Protein AF-A0A8S3GYJ9-F1 (afdb_monomer_lite)

Secondary structure (DSSP, 8-state):
-HHHHHHHHHHHHHHHHHTT--SHHHHHHHHHHHHHHTT-SEEEEEEHHHHHHSTT--HHHHHHHHHHHHHHHHHSSSEEEEEE-TTT--EEEEEEEETTEEEEEEEETTHHHHHHHHHHHHH-

Sequence (124 aa):
TEVIQKNNRRHIIEDSLRETEENLQQLLERITSYGNDRNVPLLQLIDLNLLSSKGAYDENKIFETLKERYDECMEYKRSMIVYDLDSLVGVNQSDSESSMGTSTSTSIVNQSIYIYVTSRFREA

Foldseek 3Di:
DVVVVVVVVVVVVVVVVCPPDPDPVVVVVVVVVVCVVVVAPAEEEAEVLVVVVPVPDDVVNVVVVVVVVVVVQVVDPHYHYHYDCVNQQPFPFDWDDDPVGTDTHTDGPCVVVVCVVVVSVVVD

Organism: NCBI:txid392030

Structure (mmCIF, N/CA/C/O backbone):
data_AF-A0A8S3GYJ9-F1
#
_entry.id   AF-A0A8S3GYJ9-F1
#
loop_
_atom_site.group_PDB
_atom_site.id
_atom_site.type_symbol
_atom_site.label_atom_id
_atom_site.label_alt_id
_atom_site.label_comp_id
_atom_site.label_asym_id
_atom_site.label_entity_id
_atom_site.label_seq_id
_atom_site.pdbx_PDB_ins_code
_atom_site.Cartn_x
_atom_site.Cartn_y
_atom_site.Cartn_z
_atom_site.occupancy
_atom_site.B_iso_or_equiv
_atom_site.auth_seq_id
_atom_site.auth_comp_id
_atom_site.auth_asym_id
_atom_site.auth_atom_id
_atom_site.pdbx_PDB_model_num
ATOM 1 N N . THR A 1 1 ? -28.269 0.387 -18.142 1.00 49.09 1 THR A N 1
ATOM 2 C CA . THR A 1 1 ? -28.204 -1.083 -18.326 1.00 49.09 1 THR A CA 1
ATOM 3 C C . THR A 1 1 ? -26.771 -1.609 -18.395 1.00 49.09 1 THR A C 1
ATOM 5 O O . THR A 1 1 ? -26.510 -2.661 -17.833 1.00 49.09 1 THR A O 1
ATOM 8 N N . GLU A 1 2 ? -25.807 -0.867 -18.959 1.00 44.09 2 GLU A N 1
ATOM 9 C CA . GLU A 1 2 ? -24.378 -1.265 -19.003 1.00 44.09 2 GLU A CA 1
ATOM 10 C C . GLU A 1 2 ? -23.656 -1.285 -17.637 1.00 44.09 2 GLU A C 1
ATOM 12 O O . GLU A 1 2 ? -22.765 -2.103 -17.416 1.00 44.09 2 GLU A O 1
ATOM 17 N N . VAL A 1 3 ? -24.059 -0.432 -16.688 1.00 45.50 3 VAL A N 1
ATOM 18 C CA . VAL A 1 3 ? -23.454 -0.358 -15.339 1.00 45.50 3 VAL A CA 1
ATOM 19 C C . VAL A 1 3 ? -23.693 -1.644 -14.531 1.00 45.50 3 VAL A C 1
ATOM 21 O O . VAL A 1 3 ? -22.802 -2.115 -13.830 1.00 45.50 3 VAL A O 1
ATOM 24 N N . ILE A 1 4 ? -24.866 -2.265 -14.700 1.00 45.38 4 ILE A N 1
ATOM 25 C CA . ILE A 1 4 ? -25.253 -3.506 -14.009 1.00 45.38 4 ILE A CA 1
ATOM 26 C C . ILE A 1 4 ? -24.432 -4.696 -14.538 1.00 45.38 4 ILE A C 1
ATOM 28 O O . ILE A 1 4 ? -23.965 -5.524 -13.761 1.00 45.38 4 ILE A O 1
ATOM 32 N N . GLN A 1 5 ? -24.166 -4.749 -15.849 1.00 43.69 5 GLN A N 1
ATOM 33 C CA . GLN A 1 5 ? -23.311 -5.786 -16.441 1.00 43.69 5 GLN A CA 1
ATOM 34 C C . GLN A 1 5 ? -21.836 -5.654 -16.037 1.00 43.69 5 GLN A C 1
ATOM 36 O O . GLN A 1 5 ? -21.165 -6.670 -15.853 1.00 43.69 5 GLN A O 1
ATOM 41 N N . LYS A 1 6 ? -21.322 -4.426 -15.875 1.00 48.09 6 LYS A N 1
ATOM 42 C CA . LYS A 1 6 ? -19.954 -4.192 -15.379 1.00 48.09 6 LYS A CA 1
ATOM 43 C C . LYS A 1 6 ? -19.781 -4.641 -13.927 1.00 48.09 6 LYS A C 1
ATOM 45 O O . LYS A 1 6 ? -18.768 -5.266 -13.624 1.00 48.09 6 LYS A O 1
ATOM 50 N N . ASN A 1 7 ? -20.763 -4.372 -13.065 1.00 48.28 7 ASN A N 1
ATOM 51 C CA . ASN A 1 7 ? -20.729 -4.821 -11.670 1.00 48.28 7 ASN A CA 1
ATOM 52 C C . ASN A 1 7 ? -20.814 -6.348 -11.557 1.00 48.28 7 ASN A C 1
ATOM 54 O O . ASN A 1 7 ? -20.000 -6.938 -10.857 1.00 48.28 7 ASN A O 1
ATOM 58 N N . ASN A 1 8 ? -21.696 -7.001 -12.322 1.00 49.81 8 ASN A N 1
ATOM 59 C CA . ASN A 1 8 ? -21.775 -8.467 -12.323 1.00 49.81 8 ASN A CA 1
ATOM 60 C C . ASN A 1 8 ? -20.481 -9.132 -12.812 1.00 49.81 8 ASN A C 1
ATOM 62 O O . ASN A 1 8 ? -20.071 -10.144 -12.259 1.00 49.81 8 ASN A O 1
ATOM 66 N N . ARG A 1 9 ? -19.798 -8.568 -13.818 1.00 49.16 9 ARG A N 1
ATOM 67 C CA . ARG A 1 9 ? -18.507 -9.109 -14.279 1.00 49.16 9 ARG A CA 1
ATOM 68 C C . ARG A 1 9 ? -17.386 -8.955 -13.253 1.00 49.16 9 ARG A C 1
ATOM 70 O O . ARG A 1 9 ? -16.534 -9.831 -13.191 1.00 49.16 9 ARG A O 1
ATOM 77 N N . ARG A 1 10 ? -17.372 -7.867 -12.474 1.00 49.34 10 ARG A N 1
ATOM 78 C CA . ARG A 1 10 ? -16.395 -7.686 -11.388 1.00 49.34 10 ARG A CA 1
ATOM 79 C C . ARG A 1 10 ? -16.576 -8.741 -10.301 1.00 49.34 10 ARG A C 1
ATOM 81 O O . ARG A 1 10 ? -15.596 -9.389 -9.969 1.00 49.34 10 ARG A O 1
ATOM 88 N N . HIS A 1 11 ? -17.817 -8.979 -9.874 1.00 53.53 11 HIS A N 1
ATOM 89 C CA . HIS A 1 11 ? -18.128 -10.020 -8.891 1.00 53.53 11 HIS A CA 1
ATOM 90 C C . HIS A 1 11 ? -17.722 -11.419 -9.365 1.00 53.53 11 HIS A C 1
ATOM 92 O O . HIS A 1 11 ? -17.027 -12.119 -8.647 1.00 53.53 11 HIS A O 1
ATOM 98 N N . ILE A 1 12 ? -18.039 -11.792 -10.610 1.00 56.19 12 ILE A N 1
ATOM 99 C CA . ILE A 1 12 ? -17.682 -13.120 -11.147 1.00 56.19 12 ILE A CA 1
ATOM 100 C C . ILE A 1 12 ? -16.157 -13.329 -11.203 1.00 56.19 12 ILE A C 1
ATOM 102 O O . ILE A 1 12 ? -15.671 -14.430 -10.956 1.00 56.19 12 ILE A O 1
ATOM 106 N N . ILE A 1 13 ? -15.390 -12.282 -11.531 1.00 54.78 13 ILE A N 1
ATOM 107 C CA . ILE A 1 13 ? -13.924 -12.362 -11.568 1.00 54.78 13 ILE A CA 1
ATOM 108 C C . ILE A 1 13 ? -13.356 -12.431 -10.145 1.00 54.78 13 ILE A C 1
ATOM 110 O O . ILE A 1 13 ? -12.486 -13.259 -9.895 1.00 54.78 13 ILE A O 1
ATOM 114 N N . GLU A 1 14 ? -13.853 -11.611 -9.216 1.00 56.25 14 GLU A N 1
ATOM 115 C CA . GLU A 1 14 ? -13.449 -11.649 -7.804 1.00 56.25 14 GLU A CA 1
ATOM 116 C C . GLU A 1 14 ? -13.733 -13.005 -7.155 1.00 56.25 14 GLU A C 1
ATOM 118 O O . GLU A 1 14 ? -12.851 -13.543 -6.491 1.00 56.25 14 GLU A O 1
ATOM 123 N N . ASP A 1 15 ? -14.908 -13.585 -7.400 1.00 59.72 15 ASP A N 1
ATOM 124 C CA . ASP A 1 15 ? -15.292 -14.886 -6.854 1.00 59.72 15 ASP A CA 1
ATOM 125 C C . ASP A 1 15 ? -14.383 -15.998 -7.399 1.00 59.72 15 ASP A C 1
ATOM 127 O O . ASP A 1 15 ? -13.820 -16.766 -6.622 1.00 59.72 15 ASP A O 1
ATOM 131 N N . SER A 1 16 ? -14.113 -16.013 -8.712 1.00 58.81 16 SER A N 1
ATOM 132 C CA . SER A 1 16 ? -13.188 -16.991 -9.318 1.00 58.81 16 SER A CA 1
ATOM 133 C C . SER A 1 16 ? -11.745 -16.871 -8.815 1.00 58.81 16 SER A C 1
ATOM 135 O O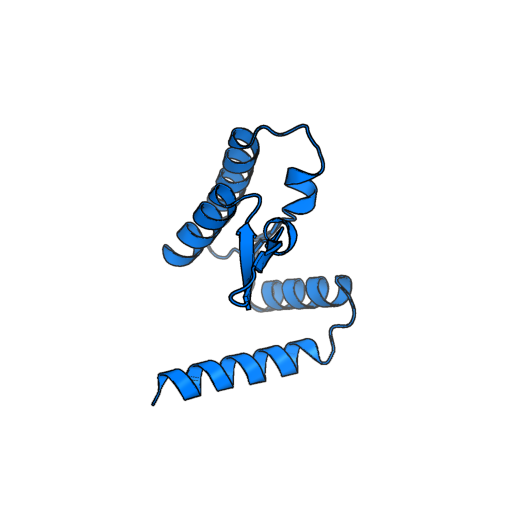 . SER A 1 16 ? -10.994 -17.842 -8.821 1.00 58.81 16 SER A O 1
ATOM 137 N N . LEU A 1 17 ? -11.341 -15.672 -8.385 1.00 57.12 17 LEU A N 1
ATOM 138 C CA . LEU A 1 17 ? -10.010 -15.408 -7.841 1.00 57.12 17 LEU A CA 1
ATOM 139 C C . LEU A 1 17 ? -9.902 -15.776 -6.354 1.00 57.12 17 LEU A C 1
ATOM 141 O O . LEU A 1 17 ? -8.788 -15.970 -5.873 1.00 57.12 17 LEU A O 1
ATOM 145 N N . ARG A 1 18 ? -11.039 -15.864 -5.651 1.00 58.88 18 ARG A N 1
ATOM 146 C CA . ARG A 1 18 ? -11.147 -16.214 -4.228 1.00 58.88 18 ARG A CA 1
ATOM 147 C C . ARG A 1 18 ? -11.394 -17.696 -3.976 1.00 58.88 18 ARG A C 1
ATOM 149 O O . ARG A 1 18 ? -11.107 -18.155 -2.879 1.00 58.88 18 ARG A O 1
ATOM 156 N N . GLU A 1 19 ? -11.885 -18.449 -4.961 1.00 62.28 1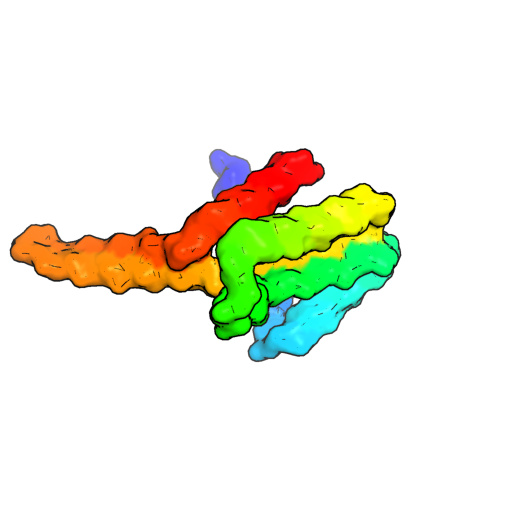9 GLU A N 1
ATOM 157 C CA . GLU A 1 19 ? -12.178 -19.887 -4.817 1.00 62.28 19 GLU A CA 1
ATOM 158 C C . GLU A 1 19 ? -10.983 -20.718 -4.316 1.00 62.28 19 GLU A C 1
ATOM 160 O O . GLU A 1 19 ? -11.183 -21.764 -3.704 1.00 62.28 19 GLU A O 1
ATOM 165 N N . THR A 1 20 ? -9.749 -20.254 -4.542 1.00 58.81 20 THR A N 1
ATOM 166 C CA . THR A 1 20 ? -8.516 -20.921 -4.094 1.00 58.81 20 THR A CA 1
ATOM 167 C C . THR A 1 20 ? -7.797 -20.212 -2.942 1.00 58.81 20 THR A C 1
ATOM 169 O O . THR A 1 20 ? -6.739 -20.677 -2.524 1.00 58.81 20 THR A O 1
ATOM 172 N N . GLU A 1 21 ? -8.305 -19.072 -2.466 1.00 60.19 21 GLU A N 1
ATOM 173 C CA . GLU A 1 21 ? -7.679 -18.282 -1.400 1.00 60.19 21 GLU A CA 1
ATOM 174 C C . GLU A 1 21 ? -8.308 -18.608 -0.045 1.00 60.19 21 GLU A C 1
ATOM 176 O O . GLU A 1 21 ? -9.344 -18.069 0.335 1.00 60.19 21 GLU A O 1
ATOM 181 N N . GLU A 1 22 ? -7.645 -19.475 0.713 1.00 67.50 22 GLU A N 1
ATOM 182 C CA . GLU A 1 22 ? -8.034 -19.841 2.077 1.00 67.50 22 GLU A CA 1
ATOM 183 C C . GLU A 1 22 ? -7.249 -19.051 3.136 1.00 67.50 22 GLU A C 1
ATOM 185 O O . GLU A 1 22 ? -7.660 -18.990 4.296 1.00 67.50 22 GLU A O 1
ATOM 190 N N . ASN A 1 23 ? -6.110 -18.444 2.772 1.00 75.38 23 ASN A N 1
ATOM 191 C CA . ASN A 1 23 ? -5.264 -17.712 3.715 1.00 75.38 23 ASN A CA 1
ATOM 192 C C . ASN A 1 23 ? -4.497 -16.522 3.098 1.00 75.38 23 ASN A C 1
ATOM 194 O O . ASN A 1 23 ? -4.331 -16.400 1.885 1.00 75.38 23 ASN A O 1
ATOM 198 N N . LEU A 1 24 ? -3.987 -15.645 3.975 1.00 76.88 24 LEU A N 1
ATOM 199 C CA . LEU A 1 24 ? -3.214 -14.452 3.602 1.00 76.88 24 LEU A CA 1
ATOM 200 C C . LEU A 1 24 ? -1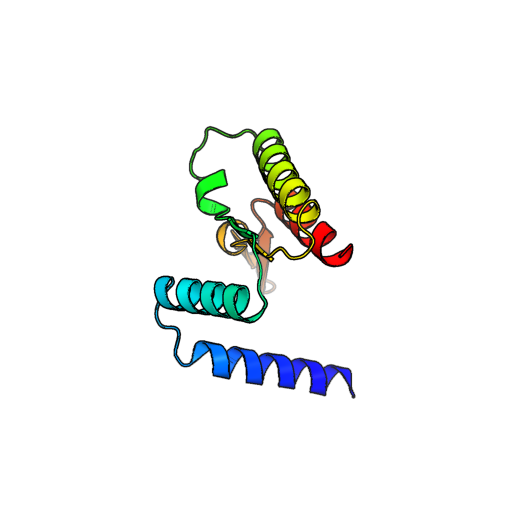.954 -14.789 2.791 1.00 76.88 24 LEU A C 1
ATOM 202 O O . LEU A 1 24 ? -1.569 -14.025 1.911 1.00 76.88 24 LEU A O 1
ATOM 206 N N . GLN A 1 25 ? -1.308 -15.924 3.065 1.00 81.38 25 GLN A N 1
ATOM 207 C CA . GLN A 1 25 ? -0.092 -16.317 2.356 1.00 81.38 25 GLN A CA 1
ATOM 208 C C . GLN A 1 25 ? -0.368 -16.545 0.864 1.00 81.38 25 GLN A C 1
ATOM 210 O O . GLN A 1 25 ? 0.362 -16.019 0.028 1.00 81.38 25 GLN A O 1
ATOM 215 N N . GLN A 1 26 ? -1.448 -17.250 0.526 1.00 82.12 26 GLN A N 1
ATOM 216 C CA . GLN A 1 26 ? -1.862 -17.479 -0.861 1.00 82.12 26 GLN A CA 1
ATOM 217 C C . GLN A 1 26 ? -2.186 -16.165 -1.584 1.00 82.12 26 GLN A C 1
ATOM 219 O O . GLN A 1 26 ? -1.810 -15.988 -2.745 1.00 82.12 26 GLN A O 1
ATOM 224 N N . LEU A 1 27 ? -2.804 -15.207 -0.884 1.00 81.62 27 LEU A N 1
ATOM 225 C CA . LEU A 1 27 ? -3.055 -13.867 -1.420 1.00 81.62 27 LEU A CA 1
ATOM 226 C C . LEU A 1 27 ? -1.752 -13.125 -1.734 1.00 81.62 27 LEU A C 1
ATOM 228 O O . LEU A 1 27 ? -1.601 -12.556 -2.819 1.00 81.62 27 LEU A O 1
ATOM 232 N N . LEU A 1 28 ? -0.787 -13.154 -0.814 1.00 83.75 28 LEU A N 1
ATOM 233 C CA . LEU A 1 28 ? 0.519 -12.530 -1.019 1.00 83.75 28 LEU A CA 1
ATOM 234 C C . LEU A 1 28 ? 1.285 -13.178 -2.175 1.00 83.75 28 LEU A C 1
ATOM 236 O O . LEU A 1 28 ? 1.874 -12.466 -2.991 1.00 83.75 28 LEU A O 1
ATOM 240 N N . GLU A 1 29 ? 1.245 -14.505 -2.287 1.00 86.12 29 GLU A N 1
ATOM 241 C CA . GLU A 1 29 ? 1.847 -15.247 -3.398 1.00 86.12 29 GLU A CA 1
ATOM 242 C C . GLU A 1 29 ? 1.221 -14.844 -4.740 1.00 86.12 29 GLU A C 1
ATOM 244 O O . GLU A 1 29 ? 1.948 -14.548 -5.692 1.00 86.12 29 GLU A O 1
ATOM 249 N N . ARG A 1 30 ? -0.110 -14.723 -4.814 1.00 85.12 30 ARG A N 1
ATOM 250 C CA . ARG A 1 30 ? -0.819 -14.296 -6.030 1.00 85.12 30 ARG A CA 1
ATOM 251 C C . ARG A 1 30 ? -0.488 -12.860 -6.427 1.00 85.12 30 ARG A C 1
ATOM 253 O O . ARG A 1 30 ? -0.195 -12.602 -7.595 1.00 85.12 30 ARG A O 1
ATOM 260 N N . ILE A 1 31 ? -0.511 -11.928 -5.474 1.00 85.69 31 ILE A N 1
ATOM 261 C CA . ILE A 1 31 ? -0.158 -10.518 -5.708 1.00 85.69 31 ILE A CA 1
ATOM 262 C C . ILE A 1 31 ? 1.288 -10.411 -6.199 1.00 85.69 31 ILE A C 1
ATOM 264 O O . ILE A 1 31 ? 1.569 -9.705 -7.170 1.00 85.69 31 ILE A O 1
ATOM 268 N N . THR A 1 32 ? 2.197 -11.152 -5.568 1.00 86.25 32 THR A N 1
ATOM 269 C CA . THR A 1 32 ? 3.615 -11.166 -5.938 1.00 86.25 32 THR A CA 1
ATOM 270 C C . THR A 1 32 ? 3.815 -11.755 -7.331 1.00 86.25 32 THR A C 1
ATOM 272 O O . THR A 1 32 ? 4.520 -11.160 -8.146 1.00 86.25 32 THR A O 1
ATOM 275 N N . SER A 1 33 ? 3.150 -12.872 -7.648 1.00 87.44 33 SER A N 1
ATOM 276 C CA . SER A 1 33 ? 3.180 -13.477 -8.986 1.00 87.44 33 SER A CA 1
ATOM 277 C C . SER A 1 33 ? 2.678 -12.499 -10.045 1.00 87.44 33 SER A C 1
ATOM 279 O O . SER A 1 33 ? 3.331 -12.306 -11.065 1.00 87.44 33 SER A O 1
ATOM 281 N N . TYR A 1 34 ? 1.569 -11.809 -9.778 1.00 87.00 34 TYR A N 1
ATOM 282 C CA . TYR A 1 34 ? 1.019 -10.811 -10.691 1.00 87.00 34 TYR A CA 1
ATOM 283 C C . TYR A 1 34 ? 1.970 -9.623 -10.916 1.00 87.00 34 TYR A C 1
ATOM 285 O O . TYR A 1 34 ? 2.118 -9.144 -12.045 1.00 87.00 34 TYR A O 1
ATOM 293 N N . GLY A 1 35 ? 2.642 -9.150 -9.861 1.00 87.06 35 GLY A N 1
ATOM 294 C CA . GLY A 1 35 ? 3.688 -8.132 -9.969 1.00 87.06 35 GLY A CA 1
ATOM 295 C C . GLY A 1 35 ? 4.866 -8.606 -10.825 1.00 87.06 35 GLY A C 1
ATOM 296 O O . GLY A 1 35 ? 5.318 -7.883 -11.719 1.00 87.06 35 GLY A O 1
ATOM 297 N N . ASN A 1 36 ? 5.312 -9.844 -10.609 1.00 87.50 36 ASN A N 1
ATOM 298 C CA . ASN A 1 36 ? 6.400 -10.459 -11.363 1.00 87.50 36 ASN A CA 1
ATOM 299 C C . ASN A 1 36 ? 6.059 -10.599 -12.857 1.00 87.50 36 ASN A C 1
ATOM 301 O O . ASN A 1 36 ? 6.826 -10.146 -13.707 1.00 87.50 36 ASN A O 1
ATOM 305 N N . ASP A 1 37 ? 4.868 -11.104 -13.187 1.00 90.00 37 ASP A N 1
ATOM 306 C CA . ASP A 1 37 ? 4.395 -11.273 -14.571 1.00 90.00 37 ASP A CA 1
ATOM 307 C C . ASP A 1 37 ? 4.353 -9.947 -15.345 1.00 90.00 37 ASP A C 1
ATOM 309 O O . ASP A 1 37 ? 4.563 -9.893 -16.561 1.00 90.00 37 ASP A O 1
ATOM 313 N N . ARG A 1 38 ? 4.113 -8.835 -14.641 1.00 85.62 38 ARG A N 1
ATOM 314 C CA . ARG A 1 38 ? 4.097 -7.486 -15.223 1.00 85.62 38 ARG A CA 1
ATOM 315 C C . ARG A 1 38 ? 5.455 -6.785 -15.216 1.00 85.62 38 ARG A C 1
ATOM 317 O O . ARG A 1 38 ? 5.547 -5.645 -15.690 1.00 85.62 38 ARG A O 1
ATOM 324 N N . ASN A 1 39 ? 6.514 -7.462 -14.772 1.00 88.38 39 ASN A N 1
ATOM 325 C CA . ASN A 1 39 ? 7.843 -6.891 -14.561 1.00 88.38 39 ASN A CA 1
ATOM 326 C C . ASN A 1 39 ? 7.764 -5.621 -13.701 1.00 88.38 39 ASN A C 1
ATOM 328 O O . ASN A 1 39 ? 8.207 -4.548 -14.125 1.00 88.38 39 ASN A O 1
ATOM 332 N N . VAL A 1 40 ? 7.119 -5.728 -12.539 1.00 88.75 40 VAL A N 1
ATOM 333 C CA . VAL A 1 40 ? 7.051 -4.663 -11.537 1.00 88.75 40 VAL A CA 1
ATOM 334 C C . VAL A 1 40 ? 8.291 -4.755 -10.634 1.00 88.75 40 VAL A C 1
ATOM 336 O O . VAL A 1 40 ? 8.360 -5.662 -9.810 1.00 88.75 40 VAL A O 1
ATOM 339 N N . PRO A 1 41 ? 9.283 -3.853 -10.765 1.00 84.38 41 PRO A N 1
ATOM 340 C CA . PRO A 1 41 ? 10.492 -3.854 -9.939 1.00 84.38 41 PRO A CA 1
ATOM 341 C C . PRO A 1 41 ? 10.254 -3.498 -8.467 1.00 84.38 41 PRO A C 1
ATOM 343 O O . PRO A 1 41 ? 11.067 -3.874 -7.629 1.00 84.38 41 PRO A O 1
ATOM 346 N N . LEU A 1 42 ? 9.174 -2.777 -8.150 1.00 87.62 42 LEU A N 1
ATOM 347 C CA . LEU A 1 42 ? 8.844 -2.368 -6.786 1.00 87.62 42 LEU A CA 1
ATOM 348 C C . LEU A 1 42 ? 7.413 -2.777 -6.434 1.00 87.62 42 LEU A C 1
ATOM 350 O O . LEU A 1 42 ? 6.457 -2.215 -6.970 1.00 87.62 42 LEU A O 1
ATOM 354 N N . LEU A 1 43 ? 7.287 -3.726 -5.507 1.00 89.88 43 LEU A N 1
ATOM 355 C CA . LEU A 1 43 ? 6.026 -4.138 -4.898 1.00 89.88 43 LEU A CA 1
ATOM 356 C C . LEU A 1 43 ? 6.044 -3.759 -3.413 1.00 89.88 43 LEU A C 1
ATOM 358 O O . LEU A 1 43 ? 6.888 -4.248 -2.663 1.00 89.88 43 LEU A O 1
ATOM 362 N N . GLN A 1 44 ? 5.121 -2.898 -2.991 1.00 89.38 44 GLN A N 1
ATOM 363 C CA . GLN A 1 44 ? 4.966 -2.481 -1.601 1.00 89.38 44 GLN A CA 1
ATOM 364 C C . GLN A 1 44 ? 3.644 -2.991 -1.025 1.00 89.38 44 GLN A C 1
ATOM 366 O O . GLN A 1 44 ? 2.584 -2.814 -1.623 1.00 89.38 44 GLN A O 1
ATOM 371 N N . LEU A 1 45 ? 3.718 -3.604 0.155 1.00 88.06 45 LEU A N 1
ATOM 372 C CA . LEU A 1 45 ? 2.571 -4.083 0.922 1.00 88.06 45 LEU A CA 1
ATOM 373 C C . LEU A 1 45 ? 2.490 -3.263 2.209 1.00 88.06 45 LEU A C 1
ATOM 375 O O . LEU A 1 45 ? 3.441 -3.250 2.994 1.00 88.06 45 LEU A O 1
ATOM 379 N N . ILE A 1 46 ? 1.381 -2.559 2.411 1.00 85.69 46 ILE A N 1
A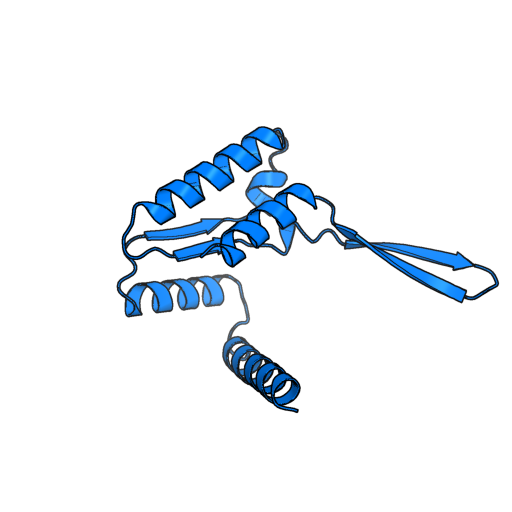TOM 380 C CA . ILE A 1 46 ? 1.180 -1.671 3.553 1.00 85.69 46 ILE A CA 1
ATOM 381 C C . ILE A 1 46 ? 0.043 -2.206 4.416 1.00 85.69 46 ILE A C 1
ATOM 383 O O . ILE A 1 46 ? -1.126 -2.132 4.045 1.00 85.69 46 ILE A O 1
ATOM 387 N N . ASP A 1 47 ? 0.419 -2.708 5.589 1.00 82.94 47 ASP A N 1
ATOM 388 C CA . ASP A 1 47 ? -0.493 -3.116 6.653 1.00 82.94 47 ASP A CA 1
ATOM 389 C C . ASP A 1 47 ? -0.815 -1.908 7.549 1.00 82.94 47 ASP A C 1
ATOM 391 O O . ASP A 1 47 ? 0.044 -1.389 8.275 1.00 82.94 47 ASP A O 1
ATOM 395 N N . LEU A 1 48 ? -2.062 -1.439 7.481 1.00 77.19 48 LEU A N 1
ATOM 396 C CA . LEU A 1 48 ? -2.527 -0.283 8.247 1.00 77.19 48 LEU A CA 1
ATOM 397 C C . LEU A 1 48 ? -2.815 -0.637 9.718 1.00 77.19 48 LEU A C 1
ATOM 399 O O . LEU A 1 48 ? -2.766 0.250 10.576 1.00 77.19 48 LEU A O 1
ATOM 403 N N . ASN A 1 49 ? -3.037 -1.913 10.050 1.00 73.88 49 ASN A N 1
ATOM 404 C CA . ASN A 1 49 ? -3.137 -2.381 11.433 1.00 73.88 49 ASN A CA 1
ATOM 405 C C . ASN A 1 49 ? -1.770 -2.324 12.095 1.00 73.88 49 ASN A C 1
ATOM 407 O O . ASN A 1 49 ? -1.654 -1.879 13.232 1.00 73.88 49 ASN A O 1
ATOM 411 N N . LEU A 1 50 ? -0.702 -2.707 11.398 1.00 71.06 50 LEU A N 1
ATOM 412 C CA . LEU A 1 50 ? 0.652 -2.581 11.937 1.00 71.06 50 LEU A CA 1
ATOM 413 C C . LEU A 1 50 ? 1.043 -1.114 12.172 1.00 71.06 50 LEU A C 1
ATOM 415 O O . LEU A 1 50 ? 1.704 -0.803 13.167 1.00 71.06 50 LEU A O 1
ATOM 419 N N . LEU A 1 51 ? 0.622 -0.216 11.277 1.00 71.75 51 LEU A N 1
ATOM 420 C CA . LEU A 1 51 ? 0.876 1.221 11.402 1.00 71.75 51 LEU A CA 1
ATOM 421 C C . LEU A 1 51 ? 0.079 1.876 12.540 1.00 71.75 51 LEU A C 1
ATOM 423 O O . LEU A 1 51 ? 0.577 2.826 13.140 1.00 71.75 51 LEU A O 1
ATOM 427 N N . SER A 1 52 ? -1.112 1.363 12.863 1.00 66.06 52 SER A N 1
ATOM 428 C CA . SER A 1 52 ? -1.988 1.908 13.913 1.00 66.06 52 SER A CA 1
ATOM 429 C C . SER A 1 52 ? -1.834 1.226 15.287 1.00 66.06 52 SER A C 1
ATOM 431 O O . SER A 1 52 ? -1.905 1.892 16.317 1.00 66.06 52 SER A O 1
ATOM 433 N N . SER A 1 53 ? -1.578 -0.088 15.333 1.00 62.03 53 SER A N 1
ATOM 434 C CA . SER A 1 53 ? -1.473 -0.905 16.563 1.00 62.03 53 SER A CA 1
ATOM 435 C C . SER A 1 53 ? -0.253 -0.588 17.422 1.00 62.03 53 SER A C 1
ATOM 437 O O . SER A 1 53 ? -0.303 -0.683 18.651 1.00 62.03 53 SER A O 1
ATOM 439 N N . LYS A 1 54 ? 0.859 -0.179 16.808 1.00 55.16 54 LYS A N 1
ATOM 440 C CA . LYS A 1 54 ? 1.960 0.420 17.553 1.00 55.16 54 LYS A CA 1
ATOM 441 C C . LYS A 1 54 ? 1.523 1.837 17.886 1.00 55.16 54 LYS A C 1
ATOM 443 O O . LYS A 1 54 ? 1.747 2.715 17.062 1.00 55.16 54 LYS A O 1
ATOM 448 N N . GLY A 1 55 ? 0.937 2.054 19.069 1.00 50.66 55 GLY A N 1
ATOM 449 C CA . GLY A 1 55 ? 0.553 3.362 19.640 1.00 50.66 55 GLY A CA 1
ATOM 450 C C . GLY A 1 55 ? 1.717 4.355 19.832 1.00 50.66 55 GLY A C 1
ATOM 451 O O . GLY A 1 55 ? 1.871 4.959 20.886 1.00 50.66 55 GLY A O 1
ATOM 452 N N . ALA A 1 56 ? 2.574 4.476 18.823 1.00 46.69 56 ALA A N 1
ATOM 453 C CA . ALA A 1 56 ? 3.835 5.190 18.741 1.00 46.69 56 ALA A CA 1
ATOM 454 C C . ALA A 1 56 ? 3.884 6.121 17.509 1.00 46.69 56 ALA A C 1
ATOM 456 O O . ALA A 1 56 ? 4.911 6.761 17.272 1.00 46.69 56 ALA A O 1
ATOM 457 N N . TYR A 1 57 ? 2.806 6.193 16.719 1.00 54.69 57 TYR A N 1
ATOM 458 C CA . TYR A 1 57 ? 2.678 7.111 15.592 1.00 54.69 57 TYR A CA 1
ATOM 459 C C . TYR A 1 57 ? 1.470 8.023 15.813 1.00 54.69 57 TYR A C 1
ATOM 461 O O . TYR A 1 57 ? 0.331 7.572 15.835 1.00 54.69 57 TYR A O 1
ATOM 469 N N . ASP A 1 58 ? 1.756 9.312 15.998 1.00 70.31 58 ASP A N 1
ATOM 470 C CA . ASP A 1 58 ? 0.794 10.394 15.784 1.00 70.31 58 ASP A CA 1
ATOM 471 C C . ASP A 1 58 ? 0.200 10.246 14.369 1.00 70.31 58 ASP A C 1
ATOM 473 O O . ASP A 1 58 ? 0.925 9.836 13.455 1.00 70.31 58 ASP A O 1
ATOM 477 N N . GLU A 1 59 ? -1.082 10.565 14.162 1.00 72.38 59 GLU A N 1
ATOM 478 C CA . GLU A 1 59 ? -1.741 10.431 12.847 1.00 72.38 59 GLU A CA 1
ATOM 479 C C . GLU A 1 59 ? -0.920 11.119 11.748 1.00 72.38 59 GLU A C 1
ATOM 481 O O . GLU A 1 59 ? -0.742 10.577 10.657 1.00 72.38 59 GLU A O 1
ATOM 486 N N . ASN A 1 60 ? -0.322 12.267 12.077 1.00 77.38 60 ASN A N 1
ATOM 487 C CA . ASN A 1 60 ? 0.587 13.013 11.209 1.00 77.38 60 ASN A CA 1
ATOM 488 C C . ASN A 1 60 ? 1.739 12.151 10.677 1.00 77.38 60 ASN A C 1
ATOM 490 O O . ASN A 1 60 ? 2.058 12.184 9.492 1.00 77.38 60 ASN A O 1
ATOM 494 N N . LYS A 1 61 ? 2.331 11.324 11.536 1.00 78.44 61 LYS A N 1
ATOM 495 C CA . LYS A 1 61 ? 3.462 10.463 11.193 1.00 78.44 61 LYS A CA 1
ATOM 496 C C . LYS A 1 61 ? 3.025 9.254 10.358 1.00 78.44 61 LYS A C 1
ATOM 498 O O . LYS A 1 61 ? 3.798 8.755 9.538 1.00 78.44 61 LYS A O 1
ATOM 503 N N . ILE A 1 62 ? 1.781 8.797 10.534 1.00 79.31 62 ILE A N 1
ATOM 504 C CA . ILE A 1 62 ? 1.165 7.808 9.639 1.00 79.31 62 ILE A CA 1
ATOM 505 C C . ILE A 1 62 ? 1.008 8.419 8.244 1.00 79.31 62 ILE A C 1
ATOM 507 O O . ILE A 1 62 ? 1.430 7.801 7.269 1.00 79.31 62 ILE A O 1
ATOM 511 N N . PHE A 1 63 ? 0.488 9.646 8.136 1.00 81.50 63 PHE A N 1
ATOM 512 C CA . PHE A 1 63 ? 0.384 10.345 6.851 1.00 81.50 63 PHE A CA 1
ATOM 513 C C . PHE A 1 63 ? 1.736 10.559 6.180 1.00 81.50 63 PHE A C 1
ATOM 515 O O . PHE A 1 63 ? 1.847 10.322 4.980 1.00 81.50 63 PHE A O 1
ATOM 522 N N . GLU A 1 64 ? 2.757 10.973 6.930 1.00 83.94 64 GLU A N 1
ATOM 523 C CA . GLU A 1 64 ? 4.120 11.107 6.407 1.00 83.94 64 GLU A CA 1
ATOM 524 C C . GLU A 1 64 ? 4.630 9.778 5.856 1.00 83.94 64 GLU A C 1
ATOM 526 O O . GLU A 1 64 ? 5.064 9.724 4.711 1.00 83.94 64 GLU A O 1
ATOM 531 N N . THR A 1 65 ? 4.469 8.686 6.608 1.00 85.75 65 THR A N 1
ATOM 532 C CA . THR A 1 65 ? 4.895 7.352 6.161 1.00 85.75 65 THR A CA 1
ATOM 533 C C . THR A 1 65 ? 4.147 6.919 4.897 1.00 85.75 65 THR A C 1
ATOM 535 O O . THR A 1 65 ? 4.757 6.436 3.947 1.00 85.75 65 THR A O 1
ATOM 538 N N . LEU A 1 66 ? 2.823 7.099 4.850 1.00 85.94 66 LEU A N 1
ATOM 539 C CA . LEU A 1 66 ? 2.017 6.752 3.675 1.00 85.94 66 LEU A CA 1
ATOM 540 C C . LEU A 1 66 ? 2.402 7.592 2.457 1.00 85.94 66 LEU A C 1
ATOM 542 O O . LEU A 1 66 ? 2.443 7.067 1.344 1.00 85.94 66 LEU A O 1
ATOM 546 N N . LYS A 1 67 ? 2.705 8.874 2.675 1.00 87.56 67 LYS A N 1
ATOM 547 C CA . LYS A 1 67 ? 3.168 9.788 1.637 1.00 87.56 67 LYS A CA 1
ATOM 548 C C . LYS A 1 67 ? 4.536 9.380 1.107 1.00 87.56 67 LYS A C 1
ATOM 550 O O . LYS A 1 67 ? 4.677 9.263 -0.099 1.00 87.56 67 LYS A O 1
ATOM 555 N N . GLU A 1 68 ? 5.505 9.113 1.977 1.00 89.00 68 GLU A N 1
ATOM 556 C CA . GLU A 1 68 ? 6.846 8.674 1.579 1.00 89.00 68 GLU A CA 1
ATOM 557 C C . GLU A 1 68 ? 6.795 7.405 0.724 1.00 89.00 68 GLU A C 1
ATOM 559 O O . GLU A 1 68 ? 7.451 7.333 -0.310 1.00 89.00 68 GLU A O 1
ATOM 564 N N . ARG A 1 69 ? 5.976 6.421 1.115 1.00 88.56 69 ARG A N 1
ATOM 565 C CA . ARG A 1 69 ? 5.814 5.174 0.351 1.00 88.56 69 ARG A CA 1
ATOM 566 C C . ARG A 1 69 ? 5.124 5.380 -0.985 1.00 88.56 69 ARG A C 1
ATOM 568 O O . ARG A 1 69 ? 5.504 4.769 -1.980 1.00 88.56 69 ARG A O 1
ATOM 575 N N . TYR A 1 70 ? 4.121 6.250 -1.017 1.00 88.56 70 TYR A N 1
ATOM 576 C CA . TYR A 1 70 ? 3.470 6.624 -2.262 1.00 88.56 70 TYR A CA 1
ATOM 577 C C . TYR A 1 70 ? 4.442 7.339 -3.210 1.00 88.56 70 TYR A C 1
ATOM 579 O O . TYR A 1 70 ? 4.548 6.954 -4.374 1.00 88.56 70 TYR A O 1
ATOM 587 N N . ASP A 1 71 ? 5.169 8.338 -2.707 1.00 89.56 71 ASP A N 1
ATOM 588 C CA . ASP A 1 71 ? 6.146 9.113 -3.471 1.00 89.56 71 ASP A CA 1
ATOM 589 C C . ASP A 1 71 ? 7.250 8.189 -4.012 1.00 89.56 71 ASP A C 1
ATOM 591 O O . ASP A 1 71 ? 7.543 8.229 -5.205 1.00 89.56 71 ASP A O 1
ATOM 595 N N . GLU A 1 72 ? 7.765 7.268 -3.190 1.00 89.06 72 GLU A N 1
ATOM 596 C CA . GLU A 1 72 ? 8.706 6.230 -3.626 1.00 89.06 72 GLU A CA 1
ATOM 597 C C . GLU A 1 72 ? 8.117 5.383 -4.761 1.00 89.06 72 GLU A C 1
ATOM 599 O O . GLU A 1 72 ? 8.764 5.192 -5.786 1.00 89.06 72 GLU A O 1
ATOM 604 N N . CYS A 1 73 ? 6.871 4.914 -4.648 1.00 88.19 73 CYS A N 1
ATOM 605 C CA . CYS A 1 73 ? 6.228 4.177 -5.735 1.00 88.19 73 CYS A CA 1
ATOM 606 C C . CYS A 1 73 ? 6.104 4.994 -7.029 1.00 88.19 73 CYS A C 1
ATOM 608 O O . CYS A 1 73 ? 6.180 4.405 -8.109 1.00 88.19 73 CYS A O 1
ATOM 610 N N . MET A 1 74 ? 5.941 6.314 -6.957 1.00 87.56 74 MET A N 1
ATOM 611 C CA . MET A 1 74 ? 5.861 7.176 -8.142 1.00 87.56 74 MET A CA 1
ATOM 612 C C . MET A 1 74 ? 7.209 7.361 -8.852 1.00 87.56 74 MET A C 1
ATOM 614 O O . MET A 1 74 ? 7.227 7.645 -10.051 1.00 87.56 74 MET A O 1
ATOM 618 N N . GLU A 1 75 ? 8.338 7.165 -8.166 1.00 89.88 75 GLU A N 1
ATOM 619 C CA . GLU A 1 75 ? 9.670 7.260 -8.784 1.00 89.88 75 GLU A CA 1
ATOM 620 C C . GLU A 1 75 ? 9.967 6.090 -9.734 1.00 89.88 75 GLU A C 1
ATOM 622 O O . GLU A 1 75 ? 10.736 6.220 -10.693 1.00 89.88 75 GLU A O 1
ATOM 627 N N . TYR A 1 76 ? 9.331 4.937 -9.516 1.00 86.81 76 TYR A N 1
ATOM 628 C CA . TYR A 1 76 ? 9.519 3.760 -10.355 1.00 86.81 76 TYR A CA 1
ATOM 629 C C . TYR A 1 76 ? 8.524 3.752 -11.516 1.00 86.81 76 TYR A C 1
ATOM 631 O O . TYR A 1 76 ? 7.311 3.754 -11.338 1.00 86.81 76 TYR A O 1
ATOM 639 N N . LYS A 1 77 ? 9.046 3.607 -12.743 1.00 85.25 77 LYS A N 1
ATOM 640 C CA . LYS A 1 77 ? 8.248 3.522 -13.986 1.00 85.25 77 LYS A CA 1
ATOM 641 C C . LYS A 1 77 ? 7.162 2.437 -13.954 1.00 85.25 77 LYS A C 1
ATOM 643 O O . LYS A 1 77 ? 6.173 2.522 -14.680 1.00 85.25 77 LYS A O 1
ATOM 648 N N . ARG A 1 78 ? 7.396 1.371 -13.191 1.00 85.25 78 ARG A N 1
ATOM 649 C CA . ARG A 1 78 ? 6.452 0.283 -12.940 1.00 85.25 78 ARG A CA 1
ATOM 650 C C . ARG A 1 78 ? 6.533 -0.045 -11.457 1.00 85.25 78 ARG A C 1
ATOM 652 O O . ARG A 1 78 ? 7.548 -0.556 -11.001 1.00 85.25 78 ARG A O 1
ATOM 659 N N . SER A 1 79 ? 5.482 0.256 -10.722 1.00 89.75 79 SER A N 1
ATOM 660 C CA . SER A 1 79 ? 5.381 -0.014 -9.294 1.00 89.75 79 SER A CA 1
ATOM 661 C C . SER A 1 79 ? 3.998 -0.553 -8.973 1.00 89.75 79 SER A C 1
ATOM 663 O O . SER A 1 79 ? 3.046 -0.406 -9.745 1.00 89.75 79 SER A O 1
ATOM 665 N N . MET A 1 80 ? 3.905 -1.233 -7.842 1.00 89.56 80 MET A N 1
ATOM 666 C CA . MET A 1 80 ? 2.660 -1.722 -7.286 1.00 89.56 80 MET A CA 1
ATOM 667 C C . MET A 1 80 ? 2.668 -1.444 -5.797 1.00 89.56 80 MET A C 1
ATOM 669 O O . MET A 1 80 ? 3.618 -1.795 -5.104 1.00 89.56 80 MET A O 1
ATOM 673 N N . ILE A 1 81 ? 1.590 -0.840 -5.318 1.00 89.06 81 ILE A N 1
ATOM 674 C CA . ILE A 1 81 ? 1.359 -0.601 -3.902 1.00 89.06 81 ILE A CA 1
ATOM 675 C C . ILE A 1 81 ? 0.008 -1.198 -3.528 1.00 89.06 81 ILE A C 1
ATOM 677 O O . ILE A 1 81 ? -0.986 -0.997 -4.229 1.00 89.06 81 ILE A O 1
ATOM 681 N N . VAL A 1 82 ? -0.014 -1.973 -2.450 1.00 87.50 82 VAL A N 1
ATOM 682 C CA . VAL A 1 82 ? -1.213 -2.628 -1.928 1.00 87.50 82 VAL A CA 1
ATOM 683 C C . VAL A 1 82 ? -1.402 -2.175 -0.493 1.00 87.50 82 VAL A C 1
ATOM 685 O O . VAL A 1 82 ? -0.498 -2.319 0.326 1.00 87.50 82 VAL A O 1
ATOM 688 N N . TYR A 1 83 ? -2.580 -1.635 -0.201 1.00 85.81 83 TYR A N 1
ATOM 689 C CA . TYR A 1 83 ? -2.963 -1.217 1.142 1.00 85.81 83 TYR A CA 1
ATOM 690 C C . TYR A 1 83 ? -3.984 -2.196 1.705 1.00 85.81 83 TYR A C 1
ATOM 692 O O . TYR A 1 83 ? -5.008 -2.448 1.067 1.00 85.81 83 TYR A O 1
ATOM 700 N N . ASP A 1 84 ? -3.727 -2.703 2.906 1.00 81.62 84 ASP A N 1
ATOM 701 C CA . ASP A 1 84 ? -4.738 -3.400 3.691 1.00 81.62 84 ASP A CA 1
ATOM 702 C C . ASP A 1 84 ? -5.677 -2.379 4.347 1.00 81.62 84 ASP A C 1
ATOM 704 O O . ASP A 1 84 ? -5.329 -1.735 5.338 1.00 81.62 84 ASP A O 1
ATOM 708 N N . LEU A 1 85 ? -6.862 -2.207 3.760 1.00 76.50 85 LEU A N 1
ATOM 709 C CA . LEU A 1 85 ? -7.874 -1.266 4.239 1.00 76.50 85 LEU A CA 1
ATOM 710 C C . LEU A 1 85 ? -8.741 -1.834 5.360 1.00 76.50 85 LEU A C 1
ATOM 712 O O . LEU A 1 85 ? -9.359 -1.039 6.069 1.00 76.50 85 LEU A O 1
ATOM 716 N N . ASP A 1 86 ? -8.786 -3.154 5.545 1.00 70.06 86 ASP A N 1
ATOM 717 C CA . ASP A 1 86 ? -9.683 -3.796 6.516 1.00 70.06 86 ASP A CA 1
ATOM 718 C C . ASP A 1 86 ? -9.384 -3.293 7.936 1.00 70.06 86 ASP A C 1
ATOM 720 O O . ASP A 1 86 ? -10.277 -3.035 8.742 1.00 70.06 86 ASP A O 1
ATOM 724 N N . SER A 1 87 ? -8.113 -2.995 8.174 1.00 63.69 87 SER A N 1
ATOM 725 C CA . SER A 1 87 ? -7.564 -2.361 9.367 1.00 63.69 87 SER A CA 1
ATOM 726 C C . SER A 1 87 ? -8.059 -0.927 9.654 1.00 63.69 87 SER A C 1
ATOM 728 O O . SER A 1 87 ? -8.055 -0.486 10.802 1.00 63.69 87 SER A O 1
ATOM 730 N N . LEU A 1 88 ? -8.499 -0.165 8.643 1.00 59.41 88 LEU A N 1
ATOM 731 C CA . LEU A 1 88 ? -9.118 1.163 8.832 1.00 59.41 88 LEU A CA 1
ATOM 732 C C . LEU A 1 88 ? -10.635 1.088 9.001 1.00 59.41 88 LEU A C 1
ATOM 734 O O . LEU A 1 88 ? -11.255 2.023 9.518 1.00 59.41 88 LEU A O 1
ATOM 738 N N . VAL A 1 89 ? -11.234 -0.011 8.548 1.00 55.94 89 VAL A N 1
ATOM 739 C CA . VAL A 1 89 ? -12.672 -0.273 8.569 1.00 55.94 89 VAL A CA 1
ATOM 740 C C . VAL A 1 89 ? -13.042 -0.848 9.940 1.00 55.94 89 VAL A C 1
ATOM 742 O O . VAL A 1 89 ? -13.667 -1.892 10.079 1.00 55.94 89 VAL A O 1
ATOM 745 N N . GLY A 1 90 ? -12.683 -0.127 11.004 1.00 52.53 90 GLY A N 1
ATOM 746 C CA . GLY A 1 90 ? -13.364 -0.278 12.280 1.00 52.53 90 GLY A CA 1
ATOM 747 C C . GLY A 1 90 ? -14.762 0.287 12.101 1.00 52.53 90 GLY A C 1
ATOM 748 O O . GLY A 1 90 ? -14.942 1.489 12.244 1.00 52.53 90 GLY A O 1
ATOM 749 N N . VAL A 1 91 ? -15.722 -0.542 11.697 1.00 52.72 91 VAL A N 1
ATOM 750 C CA . VAL A 1 91 ? -17.132 -0.161 11.639 1.00 52.72 91 VAL A CA 1
ATOM 751 C C . VAL A 1 91 ? -17.661 -0.216 13.062 1.00 52.72 91 VAL A C 1
ATOM 753 O O . VAL A 1 91 ? -18.026 -1.284 13.547 1.00 52.72 91 VAL A O 1
ATOM 756 N N . ASN A 1 92 ? -17.708 0.922 13.754 1.00 50.88 92 ASN A N 1
ATOM 757 C CA . ASN A 1 92 ? -18.482 0.985 14.990 1.00 50.88 92 ASN A CA 1
ATOM 758 C C . ASN A 1 92 ? -19.958 0.926 14.596 1.00 50.88 92 ASN A C 1
ATOM 760 O O . ASN A 1 92 ? -20.552 1.948 14.247 1.00 50.88 92 ASN A O 1
ATOM 764 N N . GLN A 1 93 ? -20.520 -0.282 14.597 1.00 46.56 93 GLN A N 1
ATOM 765 C CA . GLN A 1 93 ? -21.956 -0.497 14.506 1.00 46.56 93 GLN A CA 1
ATOM 766 C C . GLN A 1 93 ? -22.580 0.008 15.801 1.00 46.56 93 GLN A C 1
ATOM 768 O O . GLN A 1 93 ? -22.416 -0.565 16.875 1.00 46.56 93 GLN A O 1
ATOM 773 N N . SER A 1 94 ? -23.224 1.160 15.698 1.00 54.28 94 SER A N 1
ATOM 774 C CA . SER A 1 94 ? -24.032 1.724 16.766 1.00 54.28 94 SER A CA 1
ATOM 775 C C . SER A 1 94 ? -25.472 1.348 16.463 1.00 54.28 94 SER A C 1
ATOM 777 O O . SER A 1 94 ? -26.100 1.931 15.578 1.00 54.28 94 SER A O 1
ATOM 779 N N . ASP A 1 95 ? -25.966 0.346 17.182 1.00 52.81 95 ASP A N 1
ATOM 780 C CA . ASP A 1 95 ? -27.356 -0.076 17.099 1.00 52.81 95 ASP A CA 1
ATOM 781 C C . ASP A 1 95 ? -28.164 0.763 18.080 1.00 52.81 95 ASP A C 1
ATOM 783 O O . ASP A 1 95 ? -28.010 0.676 19.298 1.00 52.81 95 ASP A O 1
ATOM 787 N N . SER A 1 96 ? -28.998 1.641 17.534 1.00 56.34 96 SER A N 1
ATOM 788 C CA . SER A 1 96 ? -29.939 2.429 18.322 1.00 56.34 96 SER A CA 1
ATOM 789 C C . SER A 1 96 ? -31.313 1.779 18.234 1.00 56.34 96 SER A C 1
ATOM 791 O O . SER A 1 96 ? -31.971 1.842 17.193 1.00 56.34 96 SER A O 1
ATOM 793 N N . GLU A 1 97 ? -31.746 1.148 19.325 1.00 57.19 97 GLU A N 1
ATOM 794 C CA . GLU A 1 97 ? -33.122 0.681 19.488 1.00 57.19 97 GLU A CA 1
ATOM 795 C C . GLU A 1 97 ? -34.006 1.828 19.978 1.00 57.19 97 GLU A C 1
ATOM 797 O O . GLU A 1 97 ? -33.796 2.400 21.048 1.00 57.19 97 GLU A O 1
ATOM 802 N N . SER A 1 98 ? -35.016 2.169 19.181 1.00 60.44 98 SER A N 1
ATOM 803 C CA . SER A 1 98 ? -36.044 3.139 19.544 1.00 60.44 98 SER A CA 1
ATOM 804 C C . SER A 1 98 ? -37.432 2.521 19.405 1.00 60.44 98 SER A C 1
ATOM 806 O O . SER A 1 98 ? -37.624 1.540 18.686 1.00 60.44 98 SER A O 1
ATOM 808 N N . SER A 1 99 ? -38.439 3.135 20.030 1.00 66.50 99 SER A N 1
ATOM 809 C CA . SER A 1 99 ? -39.844 2.725 19.889 1.00 66.50 99 SER A CA 1
ATOM 810 C C . SER A 1 99 ? -40.386 2.820 18.451 1.00 66.50 99 SER A C 1
ATOM 812 O O . SER A 1 99 ? -41.488 2.340 18.193 1.00 66.50 99 SER A O 1
ATOM 814 N N . MET A 1 100 ? -39.628 3.409 17.515 1.00 73.81 100 MET A N 1
ATOM 815 C CA . MET A 1 100 ? -39.952 3.502 16.085 1.00 73.81 100 MET A CA 1
ATOM 816 C C . MET A 1 100 ? -39.124 2.562 15.188 1.00 73.81 100 MET A C 1
ATOM 818 O O . MET A 1 100 ? -39.316 2.576 13.974 1.00 73.81 100 MET A O 1
ATOM 822 N N . GLY A 1 101 ? -38.236 1.738 15.754 1.00 61.19 101 GLY A N 1
ATOM 823 C CA . GLY A 1 101 ? -37.417 0.769 15.019 1.00 61.19 101 GLY A CA 1
ATOM 824 C C . GLY A 1 101 ? -35.930 0.815 15.380 1.00 61.19 101 GLY A C 1
ATOM 825 O O . GLY A 1 101 ? -35.482 1.666 16.156 1.00 61.19 101 GLY A O 1
ATOM 826 N N . THR A 1 102 ? -35.179 -0.126 14.805 1.00 63.94 102 THR A N 1
ATOM 827 C CA . THR A 1 102 ? -33.720 -0.252 14.901 1.00 63.94 102 THR A CA 1
ATOM 828 C C . THR A 1 102 ? -33.026 0.539 13.794 1.00 63.94 102 THR A C 1
ATOM 830 O O . THR A 1 102 ? -33.364 0.407 12.618 1.00 63.94 102 THR A O 1
ATOM 833 N N . SER A 1 103 ? -32.028 1.343 14.164 1.00 50.03 103 SER A N 1
ATOM 834 C CA . SER A 1 103 ? -31.133 2.017 13.219 1.00 50.03 103 SER A CA 1
ATOM 835 C C . SER A 1 103 ? -29.697 1.566 13.460 1.00 50.03 103 SER A C 1
ATOM 837 O O . SER A 1 103 ? -29.190 1.708 14.570 1.00 50.03 103 SER A O 1
ATOM 839 N N . THR A 1 104 ? -29.052 1.060 12.410 1.00 55.28 104 THR A N 1
ATOM 840 C CA . THR A 1 104 ? -27.635 0.675 12.385 1.00 55.28 104 THR A CA 1
ATOM 841 C C . THR A 1 104 ? -26.817 1.826 11.797 1.00 55.28 104 THR A C 1
ATOM 843 O O . THR A 1 104 ? -26.925 2.101 10.597 1.00 55.28 104 THR A O 1
ATOM 846 N N . SER A 1 105 ? -25.994 2.508 12.596 1.00 50.12 105 SER A N 1
ATOM 847 C CA . SER A 1 105 ? -25.001 3.465 12.084 1.00 50.12 105 SER A CA 1
ATOM 848 C C . SER A 1 105 ? -23.610 2.846 12.058 1.00 5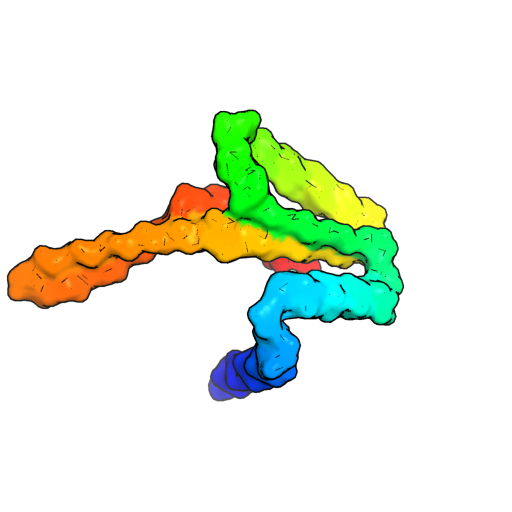0.12 105 SER A C 1
ATOM 850 O O . SER A 1 105 ? -23.170 2.275 13.047 1.00 50.12 105 SER A O 1
ATOM 852 N N . THR A 1 106 ? -22.913 2.975 10.929 1.00 54.97 106 THR A N 1
ATOM 853 C CA . THR A 1 106 ? -21.535 2.507 10.730 1.00 54.97 106 THR A CA 1
ATOM 854 C C . THR A 1 106 ? -20.592 3.708 10.689 1.00 54.97 106 THR A C 1
ATOM 856 O O . THR A 1 106 ? -20.702 4.520 9.768 1.00 54.97 106 THR A O 1
ATOM 859 N N . SER A 1 107 ? -19.674 3.852 11.647 1.00 55.81 107 SER A N 1
ATOM 860 C CA . SER A 1 107 ? -18.626 4.889 11.595 1.00 55.81 107 SER A CA 1
ATOM 861 C C . SER A 1 107 ? -17.253 4.275 11.347 1.00 55.81 107 SER A C 1
ATOM 863 O O . SER A 1 107 ? -17.004 3.171 11.809 1.00 55.81 107 SER A O 1
ATOM 865 N N . ILE A 1 108 ? -16.397 4.968 10.588 1.00 62.88 108 ILE A N 1
ATOM 866 C CA . ILE A 1 108 ? -15.024 4.553 10.256 1.00 62.88 108 ILE A CA 1
ATOM 867 C C . ILE A 1 108 ? -14.085 5.150 11.308 1.00 62.88 108 ILE A C 1
ATOM 869 O O . ILE A 1 108 ? -14.078 6.368 11.482 1.00 62.88 108 ILE A O 1
ATOM 873 N N . VAL A 1 109 ? -13.274 4.324 11.975 1.00 62.53 109 VAL A N 1
ATOM 874 C CA . VAL A 1 109 ? -12.350 4.776 13.039 1.00 62.53 109 VAL A CA 1
ATOM 875 C C . VAL A 1 109 ? -11.304 5.779 12.526 1.00 62.53 109 VAL A C 1
ATOM 877 O O . VAL A 1 109 ? -11.035 6.761 13.205 1.00 62.53 109 VAL A O 1
ATOM 880 N N . ASN A 1 110 ? -10.770 5.589 11.312 1.00 68.81 110 ASN A N 1
ATOM 881 C CA . ASN A 1 110 ? -9.689 6.409 10.739 1.00 68.81 110 ASN A CA 1
ATOM 882 C C . ASN A 1 110 ? -10.069 7.009 9.373 1.00 68.81 110 ASN A C 1
ATOM 884 O O . ASN A 1 110 ? -9.444 6.745 8.339 1.00 68.81 110 ASN A O 1
ATOM 888 N N . GLN A 1 111 ? -11.135 7.811 9.354 1.00 74.25 111 GLN A N 1
ATOM 889 C CA . GLN A 1 111 ? -11.711 8.363 8.122 1.00 74.25 111 GLN A CA 1
ATOM 890 C C . GLN A 1 111 ? -10.725 9.236 7.322 1.00 74.25 111 GLN A C 1
ATOM 892 O O . GLN A 1 111 ? -10.749 9.215 6.091 1.00 74.25 111 GLN A O 1
ATOM 897 N N . SER A 1 112 ? -9.843 9.977 7.996 1.00 77.00 112 SER A N 1
ATOM 898 C CA . SER A 1 112 ? -8.838 10.846 7.368 1.00 77.00 112 SER A CA 1
ATOM 899 C C . SER A 1 112 ? -7.839 10.047 6.515 1.00 77.00 112 SER A C 1
ATOM 901 O O . SER A 1 112 ? -7.594 10.393 5.357 1.00 77.00 112 SER A O 1
ATOM 903 N N . ILE A 1 113 ? -7.327 8.932 7.045 1.00 76.44 113 ILE A N 1
ATOM 904 C CA . ILE A 1 113 ? -6.393 8.033 6.349 1.00 76.44 113 ILE A CA 1
ATOM 905 C C . ILE A 1 113 ? -7.086 7.358 5.162 1.00 76.44 113 ILE A C 1
ATOM 907 O O . ILE A 1 113 ? -6.536 7.312 4.062 1.00 76.44 113 ILE A O 1
ATOM 911 N N . TYR A 1 114 ? -8.323 6.895 5.351 1.00 78.81 114 TYR A N 1
ATOM 912 C CA . TYR A 1 114 ? -9.111 6.293 4.275 1.00 78.81 114 TYR A CA 1
ATOM 913 C C . TYR A 1 114 ? -9.328 7.264 3.103 1.00 78.81 114 TYR A C 1
ATOM 915 O O . TYR A 1 114 ? -9.135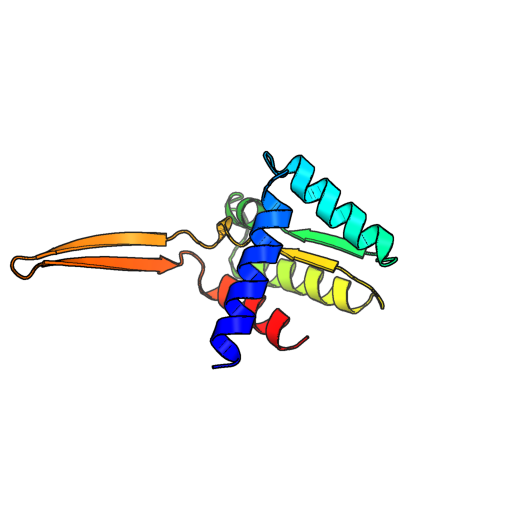 6.902 1.938 1.00 78.81 114 TYR A O 1
ATOM 923 N N . ILE A 1 115 ? -9.691 8.517 3.396 1.00 82.31 115 ILE A N 1
ATOM 924 C CA . ILE A 1 115 ? -9.866 9.559 2.375 1.00 82.31 115 ILE A CA 1
ATOM 925 C C . ILE A 1 115 ? -8.551 9.808 1.630 1.00 82.31 115 ILE A C 1
ATOM 927 O O . ILE A 1 115 ? -8.561 9.871 0.404 1.00 82.31 115 ILE A O 1
ATOM 931 N N . TYR A 1 116 ? -7.429 9.899 2.346 1.00 83.75 116 TYR A N 1
ATOM 932 C CA . TYR A 1 116 ? -6.115 10.107 1.738 1.00 83.75 116 TYR A CA 1
ATOM 933 C C . TYR A 1 116 ? -5.721 8.974 0.785 1.00 83.75 116 TYR A C 1
ATOM 935 O O . TYR A 1 116 ? -5.342 9.224 -0.358 1.00 83.75 116 TYR A O 1
ATOM 943 N N . VAL A 1 117 ? -5.838 7.718 1.223 1.00 82.44 117 VAL A N 1
ATOM 944 C CA . VAL A 1 117 ? -5.481 6.565 0.385 1.00 82.44 117 VAL A CA 1
ATOM 945 C C . VAL A 1 117 ? -6.377 6.528 -0.855 1.00 82.44 117 VAL A C 1
ATOM 947 O O . VAL A 1 117 ? -5.891 6.439 -1.981 1.00 82.44 117 VAL A O 1
ATOM 950 N N . THR A 1 118 ? -7.692 6.674 -0.678 1.00 82.25 118 THR A N 1
ATOM 951 C CA . THR A 1 118 ? -8.643 6.624 -1.798 1.00 82.25 118 THR A CA 1
ATOM 952 C C . THR A 1 118 ? -8.524 7.804 -2.763 1.00 82.25 118 THR A C 1
ATOM 954 O O . THR A 1 118 ? -8.786 7.619 -3.953 1.00 82.25 118 THR A O 1
ATOM 957 N N . SER A 1 119 ? -8.115 8.996 -2.312 1.00 84.44 119 SER A N 1
ATOM 958 C CA . SER A 1 119 ? -7.891 10.135 -3.211 1.00 84.44 119 SER A CA 1
ATOM 959 C C . SER A 1 119 ? -6.709 9.888 -4.144 1.00 84.44 119 SER A C 1
ATOM 961 O O . SER A 1 119 ? -6.824 10.156 -5.336 1.00 84.44 119 SER A O 1
ATOM 963 N N . ARG A 1 120 ? -5.621 9.282 -3.650 1.00 81.19 120 ARG A N 1
ATOM 964 C CA . ARG A 1 120 ? -4.447 8.942 -4.473 1.00 81.19 120 ARG A CA 1
ATOM 965 C C . ARG A 1 120 ? -4.754 7.923 -5.565 1.00 81.19 120 ARG A C 1
ATOM 967 O O . ARG A 1 120 ? -4.314 8.096 -6.693 1.00 81.19 120 ARG A O 1
ATOM 974 N N . PHE A 1 121 ? -5.591 6.927 -5.279 1.00 76.50 121 PHE A N 1
ATOM 975 C CA . PHE A 1 121 ? -6.043 5.973 -6.300 1.00 76.50 121 PHE A CA 1
ATOM 976 C C . PHE A 1 121 ? -6.976 6.574 -7.358 1.00 76.50 121 PHE A C 1
ATOM 978 O O . PHE A 1 121 ? -7.150 5.976 -8.413 1.00 76.50 121 PHE A O 1
ATOM 985 N N . ARG A 1 122 ? -7.615 7.718 -7.084 1.00 76.50 122 ARG A N 1
ATOM 986 C CA . ARG A 1 122 ? -8.443 8.427 -8.075 1.00 76.50 122 ARG A CA 1
ATOM 987 C C . ARG A 1 122 ? -7.631 9.363 -8.966 1.00 76.50 122 ARG A C 1
ATOM 989 O O . ARG A 1 122 ? -8.119 9.733 -10.028 1.00 76.50 122 ARG A O 1
ATOM 996 N N . GLU A 1 123 ? -6.462 9.791 -8.499 1.00 67.88 123 GLU A N 1
ATOM 997 C CA . GLU A 1 123 ? -5.552 10.684 -9.223 1.00 67.88 123 GLU A CA 1
ATOM 998 C C . GLU A 1 123 ? -4.646 9.936 -10.219 1.00 67.88 123 GLU A C 1
ATOM 1000 O O . GLU A 1 123 ? -4.173 10.558 -11.171 1.00 67.88 123 GLU A O 1
ATOM 1005 N N . ALA A 1 124 ? -4.421 8.632 -10.007 1.00 55.03 124 ALA A N 1
ATOM 1006 C CA . ALA A 1 124 ? -3.620 7.740 -10.856 1.00 55.03 124 ALA A CA 1
ATOM 1007 C C . ALA A 1 124 ? -4.429 7.108 -12.005 1.00 55.03 124 ALA A C 1
ATOM 1009 O O . ALA A 1 124 ? -3.841 6.924 -13.098 1.00 55.03 124 ALA A O 1
#

Radius of gyration: 18.22 Å; chains: 1; bounding box: 50×34×39 Å

pLDDT: mean 71.35, std 14.83, range [43.69, 90.0]